Protein AF-A0A7S2L3K2-F1 (afdb_monomer_lite)

Radius of gyration: 18.59 Å; chains: 1; bounding box: 54×36×50 Å

Foldseek 3Di:
DDDPLVLLCDPQDDPLSSLDDPPPFDFDQDPPPGTFQKGKDKAACPDDDSSNVSNVVVQVLQQVQAVPDDSVPRDDDGIDIDIGHPVVSVVVSVVLVVVQVCQALVNDPVSDGPNVVDHDDDWAAAAQDPVVVSCCSRPNFDQVCWDQDPVGTGGDTHSHVNVNVVRHHDDDDPPPDPPPD

Sequence (181 aa):
AYQVGVASDEAWWPAVMRSWRSEGACRAMHPEKGRLGFALQRLSPFSAGAAAQEWEHLKALWDKSWGRRPKDTRPALVGAYRIQNKGLLTGFAAARQAMLAKLSPDNFADGCGREGELSVELLWHGTKQAGALVDICGEGFDRACAATCAYGKGCYFAANADFADQYACAVHVPGEGDVDG

Structure (mmCIF, N/CA/C/O backbone):
data_AF-A0A7S2L3K2-F1
#
_entry.id   AF-A0A7S2L3K2-F1
#
loop_
_atom_site.group_PDB
_atom_site.id
_atom_site.type_symbol
_atom_site.label_atom_id
_atom_site.label_alt_id
_atom_site.label_comp_id
_atom_site.label_asym_id
_atom_site.label_entity_id
_atom_site.label_seq_id
_atom_site.pdbx_PDB_ins_code
_atom_site.Cartn_x
_atom_site.Cartn_y
_atom_site.Cartn_z
_atom_site.occupancy
_atom_site.B_iso_or_equiv
_atom_site.auth_seq_id
_atom_site.auth_comp_id
_atom_site.auth_asym_id
_atom_site.auth_atom_id
_atom_site.pdbx_PDB_model_num
ATOM 1 N N . ALA A 1 1 ? -25.697 -3.913 -3.121 1.00 32.09 1 ALA A N 1
ATOM 2 C CA . ALA A 1 1 ? -24.518 -4.070 -3.995 1.00 32.09 1 ALA A CA 1
ATOM 3 C C . ALA A 1 1 ? -23.841 -2.711 -4.124 1.00 32.09 1 ALA A C 1
ATOM 5 O O . ALA A 1 1 ? -24.417 -1.831 -4.742 1.00 32.09 1 ALA A O 1
ATOM 6 N N . TYR A 1 2 ? -22.682 -2.510 -3.493 1.00 29.14 2 TYR A N 1
ATOM 7 C CA . TYR A 1 2 ? -21.921 -1.266 -3.641 1.00 29.14 2 TYR A CA 1
ATOM 8 C C . TYR A 1 2 ? -21.043 -1.355 -4.898 1.00 29.14 2 TYR A C 1
ATOM 10 O O . TYR A 1 2 ? -20.255 -2.293 -5.070 1.00 29.14 2 TYR A O 1
ATOM 18 N N . GLN A 1 3 ? -21.228 -0.410 -5.821 1.00 35.38 3 GLN A N 1
ATOM 19 C CA . GLN A 1 3 ? -20.290 -0.164 -6.911 1.00 35.38 3 GLN A CA 1
ATOM 20 C C . GLN A 1 3 ? -19.003 0.401 -6.295 1.00 35.38 3 GLN A C 1
ATOM 22 O O . GLN A 1 3 ? -19.046 1.374 -5.550 1.00 35.38 3 GLN A O 1
ATOM 27 N N . VAL A 1 4 ? -17.849 -0.196 -6.607 1.00 44.12 4 VAL A N 1
ATOM 28 C CA . VAL A 1 4 ? -16.527 0.295 -6.149 1.00 44.12 4 VAL A CA 1
ATOM 29 C C . VAL A 1 4 ? -16.250 1.716 -6.649 1.00 44.12 4 VAL A C 1
ATOM 31 O O . VAL A 1 4 ? -15.426 2.405 -6.066 1.00 44.12 4 VAL A O 1
ATOM 34 N N . GLY A 1 5 ? -16.994 2.177 -7.659 1.00 40.62 5 GLY A N 1
ATOM 35 C CA . GLY A 1 5 ? -16.932 3.543 -8.174 1.00 40.62 5 GLY A CA 1
ATOM 36 C C . GLY A 1 5 ? -17.340 4.646 -7.193 1.00 40.62 5 GLY A C 1
ATOM 37 O O . GLY A 1 5 ? -17.176 5.797 -7.549 1.00 40.62 5 GLY A O 1
ATOM 38 N N . VAL A 1 6 ? -17.841 4.339 -5.987 1.00 47.56 6 VAL A N 1
ATOM 39 C CA . VAL A 1 6 ? -18.133 5.371 -4.965 1.00 47.56 6 VAL A CA 1
ATOM 40 C C . VAL A 1 6 ? -17.053 5.435 -3.880 1.00 47.56 6 VAL A C 1
ATOM 42 O O . VAL A 1 6 ? -16.826 6.487 -3.294 1.00 47.56 6 VAL A O 1
ATOM 45 N N . ALA A 1 7 ? -16.348 4.329 -3.617 1.00 50.00 7 ALA A N 1
ATOM 46 C CA . ALA A 1 7 ? -15.433 4.258 -2.481 1.00 50.00 7 ALA A CA 1
ATOM 47 C C . ALA A 1 7 ? -14.150 5.070 -2.703 1.00 50.00 7 ALA A C 1
ATOM 49 O O . ALA A 1 7 ? -13.642 5.629 -1.743 1.00 50.00 7 ALA A O 1
ATOM 50 N N . SER A 1 8 ? -13.624 5.151 -3.932 1.00 55.28 8 SER A N 1
ATOM 51 C CA . SER A 1 8 ? -12.358 5.844 -4.226 1.00 55.28 8 SER A CA 1
ATOM 52 C C . SER A 1 8 ? -12.454 7.369 -4.218 1.00 55.28 8 SER A C 1
ATOM 54 O O . SER A 1 8 ? -11.421 8.022 -4.141 1.00 55.28 8 SER A O 1
ATOM 56 N N . ASP A 1 9 ? -13.651 7.950 -4.281 1.00 61.00 9 ASP A N 1
ATOM 57 C CA . ASP A 1 9 ? -13.815 9.405 -4.412 1.00 61.00 9 ASP A CA 1
ATOM 58 C C . ASP A 1 9 ? -13.845 10.124 -3.054 1.00 61.00 9 ASP A C 1
ATOM 60 O O . ASP A 1 9 ? -13.813 11.354 -2.984 1.00 61.00 9 ASP A O 1
ATOM 64 N N . GLU A 1 10 ? -13.866 9.370 -1.952 1.00 69.69 10 GLU A N 1
ATOM 65 C CA . GLU A 1 10 ? -13.876 9.940 -0.610 1.00 69.69 10 GLU A CA 1
ATOM 66 C C . GLU A 1 10 ? -12.546 10.652 -0.290 1.00 69.69 10 GLU A C 1
ATOM 68 O O . GLU A 1 10 ? -11.450 10.131 -0.513 1.00 69.69 10 GLU A O 1
ATOM 73 N N . ALA A 1 11 ? -12.632 11.860 0.280 1.00 76.44 11 ALA A N 1
ATOM 74 C CA . ALA A 1 11 ? -11.486 12.755 0.482 1.00 76.44 11 ALA A CA 1
ATOM 75 C C . ALA A 1 11 ? -10.385 12.201 1.409 1.00 76.44 11 ALA A C 1
ATOM 77 O O . ALA A 1 11 ? -9.265 12.715 1.399 1.00 76.44 11 ALA A O 1
ATOM 78 N N . TRP A 1 12 ? -10.682 11.163 2.195 1.00 76.12 12 TRP A N 1
ATOM 79 C CA . TRP A 1 12 ? -9.717 10.521 3.090 1.00 76.12 12 TRP A CA 1
ATOM 80 C C . TRP A 1 12 ? -8.796 9.524 2.381 1.00 76.12 12 TRP A C 1
ATOM 82 O O . TRP A 1 12 ? -7.757 9.173 2.936 1.00 76.12 12 TRP A O 1
ATOM 92 N N . TRP A 1 13 ? -9.129 9.069 1.169 1.00 76.38 13 TRP A N 1
ATOM 93 C CA . TRP A 1 13 ? -8.182 8.280 0.387 1.00 76.38 13 TRP A CA 1
ATOM 94 C C . TRP A 1 13 ? -7.010 9.152 -0.065 1.00 76.38 13 TRP A C 1
ATOM 96 O O . TRP A 1 13 ? -7.234 10.290 -0.492 1.00 76.38 13 TRP A O 1
ATOM 106 N N . PRO A 1 14 ? -5.772 8.631 -0.071 1.00 74.56 14 PRO A N 1
ATOM 107 C CA . PRO A 1 14 ? -4.640 9.310 -0.683 1.00 74.56 14 PRO A CA 1
ATOM 108 C C . PRO A 1 14 ? -4.949 9.697 -2.133 1.00 74.56 14 PRO A C 1
ATOM 110 O O . PRO A 1 14 ? -5.540 8.913 -2.875 1.00 74.56 14 PRO A O 1
ATOM 113 N N . ALA A 1 15 ? -4.521 10.890 -2.558 1.00 72.06 15 ALA A N 1
ATOM 114 C CA . ALA A 1 15 ? -4.873 11.448 -3.870 1.00 72.06 15 ALA A CA 1
ATOM 115 C C . ALA A 1 15 ? -4.563 10.502 -5.045 1.00 72.06 15 ALA A C 1
ATOM 117 O O . ALA A 1 15 ? -5.337 10.435 -5.995 1.00 72.06 15 ALA A O 1
ATOM 118 N N . VAL A 1 16 ? -3.472 9.735 -4.949 1.00 71.00 16 VAL A N 1
ATOM 119 C CA . VAL A 1 16 ? -3.094 8.727 -5.950 1.00 71.00 16 VAL A CA 1
ATOM 120 C C . VAL A 1 16 ? -4.114 7.590 -6.065 1.00 71.00 16 VAL A C 1
ATOM 122 O O . VAL A 1 16 ? -4.348 7.118 -7.164 1.00 71.00 16 VAL A O 1
ATOM 125 N N . MET A 1 17 ? -4.769 7.183 -4.974 1.00 68.38 17 MET A N 1
ATOM 126 C CA . MET A 1 17 ? -5.769 6.107 -4.994 1.00 68.38 17 MET A CA 1
ATOM 127 C C . MET A 1 17 ? -7.113 6.574 -5.551 1.00 68.38 17 MET A C 1
ATOM 129 O O . MET A 1 17 ? -7.850 5.783 -6.137 1.00 68.38 17 MET A O 1
ATOM 133 N N . ARG A 1 18 ? -7.423 7.868 -5.421 1.00 68.06 18 ARG A N 1
ATOM 134 C CA . ARG A 1 18 ? -8.669 8.441 -5.949 1.00 68.06 18 ARG A CA 1
ATOM 135 C C . ARG A 1 18 ? -8.736 8.435 -7.477 1.00 68.06 18 ARG A C 1
ATOM 137 O O . ARG A 1 18 ? -9.817 8.509 -8.043 1.00 68.06 18 ARG A O 1
ATOM 144 N N . SER A 1 19 ? -7.602 8.310 -8.171 1.00 63.34 19 SER A N 1
ATOM 145 C CA . SER A 1 19 ? -7.560 8.231 -9.639 1.00 63.34 19 SER A CA 1
ATOM 146 C C . SER A 1 19 ? -7.739 6.806 -10.194 1.00 63.34 19 SER A C 1
ATOM 148 O O . SER A 1 19 ? -7.724 6.604 -11.415 1.00 63.34 19 SER A O 1
ATOM 150 N N . TRP A 1 20 ? -7.915 5.796 -9.334 1.00 69.12 20 TRP A N 1
ATOM 151 C CA . TRP A 1 20 ? -7.924 4.385 -9.727 1.00 69.12 20 TRP A CA 1
ATOM 152 C C . TRP A 1 20 ? -9.271 3.935 -10.307 1.00 69.12 20 TRP A C 1
ATOM 154 O O . TRP A 1 20 ? -10.141 3.424 -9.605 1.00 69.12 20 TRP A O 1
ATOM 164 N N . ARG A 1 21 ? -9.433 4.031 -11.632 1.00 62.88 21 ARG A N 1
ATOM 165 C CA . ARG A 1 21 ? -10.586 3.419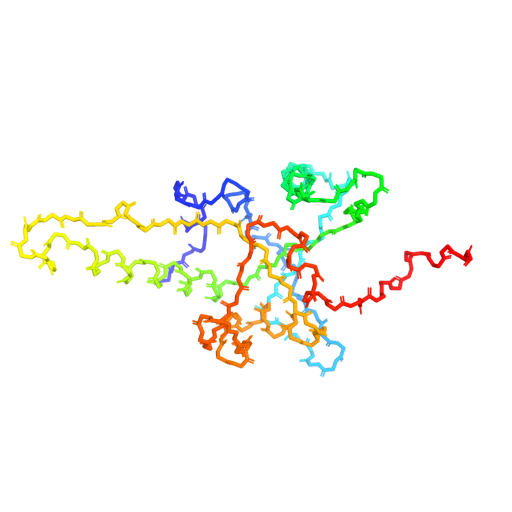 -12.320 1.00 62.88 21 ARG A CA 1
ATOM 166 C C . ARG A 1 21 ? -10.513 1.891 -12.259 1.00 62.88 21 ARG A C 1
ATOM 168 O O . ARG A 1 21 ? -9.488 1.310 -12.604 1.00 62.88 21 ARG A O 1
ATOM 175 N N . SER A 1 22 ? -11.604 1.238 -11.854 1.00 57.28 22 SER A N 1
ATOM 176 C CA . SER A 1 22 ? -11.707 -0.235 -11.780 1.00 57.28 22 SER A CA 1
ATOM 177 C C . SER A 1 22 ? -12.218 -0.898 -13.069 1.00 57.28 22 SER A C 1
ATOM 179 O O . SER A 1 22 ? -12.278 -2.124 -13.154 1.00 57.28 22 SER A O 1
ATOM 181 N N . GLU A 1 23 ? -12.574 -0.106 -14.081 1.00 58.81 23 GLU A N 1
ATOM 182 C CA . GLU A 1 23 ? -13.082 -0.589 -15.367 1.00 58.81 23 GLU A CA 1
ATOM 183 C C . GLU A 1 23 ? -11.943 -1.088 -16.271 1.00 58.81 23 GLU A C 1
ATOM 185 O O . GLU A 1 23 ? -10.918 -0.426 -16.416 1.00 58.81 23 GLU A O 1
ATOM 190 N N . GLY A 1 24 ? -12.128 -2.256 -16.897 1.00 55.03 24 GLY A N 1
ATOM 191 C CA . GLY A 1 24 ? -11.218 -2.776 -17.930 1.00 55.03 24 GLY A CA 1
ATOM 192 C C . GLY A 1 24 ? -9.946 -3.472 -17.431 1.00 55.03 24 GLY A C 1
ATOM 193 O O . GLY A 1 24 ? -9.069 -3.773 -18.235 1.00 55.03 24 GLY A O 1
ATOM 194 N N . ALA A 1 25 ? -9.826 -3.753 -16.133 1.00 61.91 25 ALA A N 1
ATOM 195 C CA . ALA A 1 25 ? -8.625 -4.377 -15.586 1.00 61.91 25 ALA A CA 1
ATOM 196 C C . ALA A 1 25 ? -8.525 -5.875 -15.949 1.00 61.91 25 ALA A C 1
ATOM 198 O O . ALA A 1 25 ? -9.405 -6.676 -15.613 1.00 61.91 25 ALA A O 1
ATOM 199 N N . CYS A 1 26 ? -7.431 -6.271 -16.604 1.00 59.91 26 CYS A N 1
ATOM 200 C CA . CYS A 1 26 ? -7.132 -7.674 -16.895 1.00 59.91 26 CYS A CA 1
ATOM 201 C C . CYS A 1 26 ? -6.755 -8.417 -15.607 1.00 59.91 26 CYS A C 1
ATOM 203 O O . CYS A 1 26 ? -5.827 -8.022 -14.898 1.00 59.91 26 CYS A O 1
ATOM 205 N N . ARG A 1 27 ? -7.459 -9.516 -15.307 1.00 69.94 27 ARG A N 1
ATOM 206 C CA . ARG A 1 27 ? -7.132 -10.373 -14.157 1.00 69.94 27 ARG A CA 1
ATOM 207 C C . ARG A 1 27 ? -5.717 -10.928 -14.290 1.00 69.94 27 ARG A C 1
ATOM 209 O O . ARG A 1 27 ? -5.331 -11.384 -15.365 1.00 69.94 27 ARG A O 1
ATOM 216 N N . ALA A 1 28 ? -4.977 -10.918 -13.187 1.00 74.25 28 ALA A N 1
ATOM 217 C CA . ALA A 1 28 ? -3.651 -11.503 -13.136 1.00 74.25 28 ALA A CA 1
ATOM 218 C C . ALA A 1 28 ? -3.732 -13.036 -13.232 1.00 74.25 28 ALA A C 1
ATOM 220 O O . ALA A 1 28 ? -4.705 -13.661 -12.796 1.00 74.25 28 ALA A O 1
ATOM 221 N N . MET A 1 29 ? -2.702 -13.635 -13.824 1.00 70.12 29 MET A N 1
ATOM 222 C CA . MET A 1 29 ? -2.577 -15.077 -14.020 1.00 70.12 29 MET A CA 1
ATOM 223 C C . MET A 1 29 ? -1.304 -15.561 -13.330 1.00 70.12 29 MET A C 1
ATOM 225 O O . MET A 1 29 ? -0.228 -15.025 -13.582 1.00 70.12 29 MET A O 1
ATOM 229 N N . HIS A 1 30 ? -1.424 -16.579 -12.483 1.00 72.06 30 HIS A N 1
ATOM 230 C CA . HIS A 1 30 ? -0.289 -17.321 -11.948 1.00 72.06 30 HIS A CA 1
ATOM 231 C C . HIS A 1 30 ? -0.042 -18.559 -12.819 1.00 72.06 30 HIS A C 1
ATOM 233 O O . HIS A 1 30 ? -1.014 -19.264 -13.110 1.00 72.06 30 HIS A O 1
ATOM 239 N N . PRO A 1 31 ? 1.215 -18.881 -13.178 1.00 68.31 31 PRO A N 1
ATOM 240 C CA . PRO A 1 31 ? 1.529 -20.050 -14.005 1.00 68.31 31 PRO A CA 1
ATOM 241 C C . PRO A 1 31 ? 0.946 -21.357 -13.449 1.00 68.31 31 PRO A C 1
ATOM 243 O O . PRO A 1 31 ? 0.411 -22.165 -14.197 1.00 68.31 31 PRO A O 1
ATOM 246 N N . GLU A 1 32 ? 0.989 -21.522 -12.124 1.00 73.25 32 GLU A N 1
ATOM 247 C CA . GLU A 1 32 ? 0.546 -22.753 -11.448 1.00 73.25 32 GLU A CA 1
ATOM 248 C C . GLU A 1 32 ? -0.850 -22.660 -10.807 1.00 73.25 32 GLU A C 1
ATOM 250 O O . GLU A 1 32 ? -1.575 -23.649 -10.758 1.00 73.25 32 GLU A O 1
ATOM 255 N N . LYS A 1 33 ? -1.252 -21.478 -10.312 1.00 70.69 33 LYS A N 1
ATOM 256 C CA . LYS A 1 33 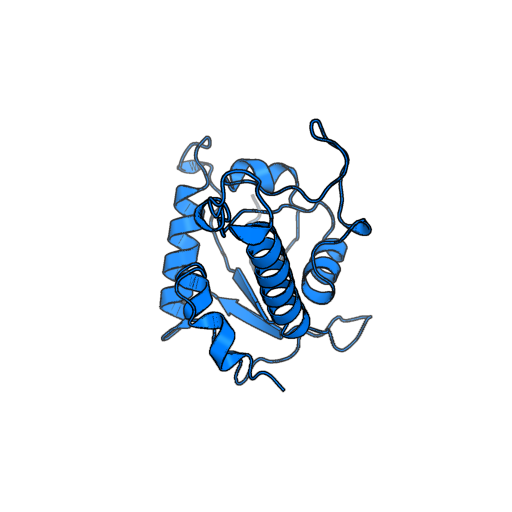? -2.503 -21.287 -9.551 1.00 70.69 33 LYS A CA 1
ATOM 257 C C . LYS A 1 33 ? -3.658 -20.812 -10.449 1.00 70.69 33 LYS A C 1
ATOM 259 O O . LYS A 1 33 ? -4.794 -20.706 -9.994 1.00 70.69 33 LYS A O 1
ATOM 264 N N . GLY A 1 34 ? -3.392 -20.515 -11.725 1.00 76.31 34 GLY A N 1
ATOM 265 C CA . GLY A 1 34 ? -4.396 -20.044 -12.676 1.00 76.31 34 GLY A CA 1
ATOM 266 C C . GLY A 1 34 ? -4.828 -18.596 -12.425 1.00 76.31 34 GLY A C 1
ATOM 267 O O . GLY A 1 34 ? -3.997 -17.711 -12.229 1.00 76.31 34 GLY A O 1
ATOM 268 N N . ARG A 1 35 ? -6.138 -18.325 -12.492 1.00 75.94 35 ARG A N 1
ATOM 269 C CA . ARG A 1 35 ? -6.692 -16.964 -12.368 1.00 75.94 35 ARG A CA 1
ATOM 270 C C . ARG A 1 35 ? -6.586 -16.457 -10.931 1.00 75.94 35 ARG A C 1
ATOM 272 O O . ARG A 1 35 ? -7.150 -17.062 -10.026 1.00 75.94 35 ARG A O 1
ATOM 279 N N . LEU A 1 36 ? -5.954 -15.303 -10.751 1.00 81.56 36 LEU A N 1
ATOM 280 C CA . LEU A 1 36 ? -5.829 -14.642 -9.455 1.00 81.56 36 LEU A CA 1
ATOM 281 C C . LEU A 1 36 ? -7.048 -13.754 -9.150 1.00 81.56 36 LEU A C 1
ATOM 283 O O . LEU A 1 36 ? -7.759 -13.293 -10.050 1.00 81.56 36 LEU A O 1
ATOM 287 N N . GLY A 1 37 ? -7.286 -13.505 -7.858 1.00 83.25 37 GLY A N 1
ATOM 288 C CA . GLY A 1 37 ? -8.394 -12.682 -7.346 1.00 83.25 37 GLY A CA 1
ATOM 289 C C . GLY A 1 37 ? -8.244 -11.171 -7.575 1.00 83.25 37 GLY A C 1
ATOM 290 O O . GLY A 1 37 ? -9.114 -10.400 -7.175 1.00 83.25 37 GLY A O 1
ATOM 291 N N . PHE A 1 38 ? -7.165 -10.745 -8.231 1.00 87.50 38 PHE A N 1
ATOM 292 C CA . PHE A 1 38 ? -6.834 -9.348 -8.486 1.00 87.50 38 PHE A CA 1
ATOM 293 C C . PHE A 1 38 ? -6.421 -9.123 -9.943 1.00 87.50 38 PHE A C 1
ATOM 295 O O . PHE A 1 38 ? -6.075 -10.054 -10.672 1.00 87.50 38 PHE A O 1
ATOM 302 N N . ALA A 1 39 ? -6.469 -7.866 -10.370 1.00 86.69 39 ALA A N 1
ATOM 303 C CA . ALA A 1 39 ? -5.944 -7.405 -11.647 1.00 86.69 39 ALA A CA 1
ATOM 304 C C . ALA A 1 39 ? -4.679 -6.565 -11.442 1.00 86.69 39 ALA A C 1
ATOM 306 O O . ALA A 1 39 ? -4.501 -5.952 -10.386 1.00 86.69 39 ALA A O 1
ATOM 307 N N . LEU A 1 40 ? -3.815 -6.545 -12.456 1.00 86.00 40 LEU A N 1
ATOM 308 C CA . LEU A 1 40 ? -2.602 -5.734 -12.472 1.00 86.00 40 LEU A CA 1
ATOM 309 C C . LEU A 1 40 ? -2.664 -4.741 -13.625 1.00 86.00 40 LEU A C 1
ATOM 311 O O . LEU A 1 40 ? -2.963 -5.115 -14.759 1.00 86.00 40 LEU A O 1
ATOM 315 N N . GLN A 1 41 ? -2.316 -3.490 -13.346 1.00 86.00 41 GLN A N 1
ATOM 316 C CA . GLN A 1 41 ? -2.017 -2.504 -14.376 1.00 86.00 41 GLN A CA 1
ATOM 317 C C . GLN A 1 41 ? -0.573 -2.046 -14.222 1.00 86.00 41 GLN A C 1
ATOM 319 O O . GLN A 1 41 ? -0.199 -1.514 -13.179 1.00 86.00 41 GLN A O 1
ATOM 324 N N . ARG A 1 42 ? 0.237 -2.236 -15.267 1.00 88.06 42 ARG A N 1
ATOM 325 C CA . ARG A 1 42 ? 1.604 -1.711 -15.291 1.00 88.06 42 ARG A CA 1
ATOM 326 C C . ARG A 1 42 ? 1.567 -0.182 -15.338 1.00 88.06 42 ARG A C 1
ATOM 328 O O . ARG A 1 42 ? 0.816 0.401 -16.119 1.00 88.06 42 ARG A O 1
ATOM 335 N N . LEU A 1 43 ? 2.406 0.429 -14.518 1.00 89.88 43 LEU A N 1
ATOM 336 C CA . LEU A 1 43 ? 2.748 1.841 -14.520 1.00 89.88 43 LEU A CA 1
ATOM 337 C C . LEU A 1 43 ? 4.224 1.957 -14.901 1.00 89.88 43 LEU A C 1
ATOM 339 O O . LEU A 1 43 ? 5.072 1.188 -14.438 1.00 89.88 43 LEU A O 1
ATOM 343 N N . SER A 1 44 ? 4.521 2.906 -15.774 1.00 90.50 44 SER A N 1
ATOM 344 C CA . SER A 1 44 ? 5.858 3.114 -16.326 1.00 90.50 44 SER A CA 1
ATOM 345 C C . SER A 1 44 ? 6.023 4.559 -16.793 1.00 90.50 44 SER A C 1
ATOM 347 O O . SER A 1 44 ? 5.010 5.209 -17.064 1.00 90.50 44 SER A O 1
ATOM 349 N N . PRO A 1 45 ? 7.262 5.030 -17.033 1.00 89.81 45 PRO A N 1
ATOM 350 C CA . PRO A 1 45 ? 7.508 6.363 -17.597 1.00 89.81 45 PRO A CA 1
ATOM 351 C C . PRO A 1 45 ? 6.786 6.610 -18.928 1.00 89.81 45 PRO A C 1
ATOM 353 O O . PRO A 1 45 ? 6.447 7.734 -19.267 1.00 89.81 45 PRO A O 1
ATOM 356 N N . PHE A 1 46 ? 6.531 5.537 -19.678 1.00 90.25 46 PHE A N 1
ATOM 357 C CA . PHE A 1 46 ? 5.851 5.569 -20.976 1.00 90.25 46 PHE A CA 1
ATOM 358 C C . PHE A 1 46 ? 4.322 5.443 -20.889 1.00 90.25 46 PHE A C 1
ATOM 360 O O . PHE A 1 46 ? 3.654 5.279 -21.908 1.00 90.25 46 PHE A O 1
ATOM 367 N N . SER A 1 47 ? 3.756 5.452 -19.680 1.00 86.69 47 SER A N 1
ATOM 368 C CA . SER A 1 47 ? 2.305 5.409 -19.494 1.00 86.69 47 SER A CA 1
ATOM 369 C C . SER A 1 47 ? 1.654 6.679 -20.046 1.00 86.69 47 SER A C 1
ATOM 371 O O . SER A 1 47 ? 2.242 7.754 -20.000 1.00 86.69 47 SER A O 1
ATOM 373 N N . ALA A 1 48 ? 0.424 6.569 -20.550 1.00 86.25 48 ALA A N 1
ATOM 374 C CA . ALA A 1 48 ? -0.335 7.700 -21.084 1.00 86.25 48 ALA A CA 1
ATOM 375 C C . ALA A 1 48 ? -1.532 8.066 -20.187 1.00 86.25 48 ALA A C 1
ATOM 377 O O . ALA A 1 48 ? -2.050 7.240 -19.430 1.00 86.25 48 ALA A O 1
ATOM 378 N N . GLY A 1 49 ? -1.995 9.315 -20.289 1.00 88.25 49 GLY A N 1
ATOM 379 C CA . GLY A 1 49 ? -3.194 9.798 -19.596 1.00 88.25 49 GLY A CA 1
ATOM 380 C C . GLY A 1 49 ? -3.093 9.708 -18.069 1.00 88.25 49 GLY A C 1
ATOM 381 O O . GLY A 1 49 ? -2.088 10.097 -17.477 1.00 88.25 49 GLY A O 1
ATOM 382 N N . ALA A 1 50 ? -4.138 9.185 -17.421 1.00 84.06 50 ALA A N 1
ATOM 383 C CA . ALA A 1 50 ? -4.201 9.065 -15.959 1.00 84.06 50 ALA A CA 1
ATOM 384 C C . ALA A 1 50 ? -3.072 8.198 -15.369 1.00 84.06 50 ALA A C 1
ATOM 386 O O . ALA A 1 50 ? -2.570 8.496 -14.288 1.00 84.06 50 ALA A O 1
ATOM 387 N N . ALA A 1 51 ? -2.631 7.165 -16.094 1.00 85.38 51 ALA A N 1
ATOM 388 C CA . ALA A 1 51 ? -1.547 6.289 -15.651 1.00 85.38 51 ALA A CA 1
ATOM 389 C C . ALA A 1 51 ? -0.184 7.010 -15.626 1.00 85.38 51 ALA A C 1
ATOM 391 O O . ALA A 1 51 ? 0.660 6.691 -14.795 1.00 85.38 51 ALA A O 1
ATOM 392 N N . ALA A 1 52 ? 0.015 8.011 -16.493 1.00 88.62 52 ALA A N 1
ATOM 393 C CA . ALA A 1 52 ? 1.215 8.849 -16.489 1.00 88.62 52 ALA A CA 1
ATOM 394 C C . ALA A 1 52 ? 1.289 9.712 -15.220 1.00 88.62 52 ALA A C 1
ATOM 396 O O . ALA A 1 52 ? 2.316 9.776 -14.556 1.00 88.62 52 ALA A O 1
ATOM 397 N N . GLN A 1 53 ? 0.169 10.334 -14.843 1.00 89.50 53 GLN A N 1
ATOM 398 C CA . GLN A 1 53 ? 0.084 11.138 -13.618 1.00 89.50 53 GLN A CA 1
ATOM 399 C C . GLN A 1 53 ? 0.282 10.276 -12.367 1.00 89.50 53 GLN A C 1
ATOM 401 O O . GLN A 1 53 ? 0.942 10.690 -11.416 1.00 89.50 53 GLN A O 1
ATOM 406 N N . GLU A 1 54 ? -0.278 9.064 -12.372 1.00 89.19 54 GLU A N 1
ATOM 407 C CA . GLU A 1 54 ? -0.079 8.084 -11.306 1.00 89.19 54 GLU A CA 1
ATOM 408 C C . GLU A 1 54 ? 1.400 7.691 -11.170 1.00 89.19 54 GLU A C 1
ATOM 410 O O . GLU A 1 54 ? 1.932 7.684 -10.059 1.00 89.19 54 GLU A O 1
ATOM 415 N N . TRP A 1 55 ? 2.076 7.443 -12.296 1.00 91.94 55 TRP A N 1
ATOM 416 C CA . TRP A 1 55 ? 3.511 7.177 -12.329 1.00 91.94 55 TRP A CA 1
ATOM 417 C C . TRP A 1 55 ? 4.331 8.328 -11.737 1.00 91.94 55 TRP A C 1
ATOM 419 O O . TRP A 1 55 ? 5.164 8.084 -10.867 1.00 91.94 55 TRP A O 1
ATOM 429 N N . GLU A 1 56 ? 4.074 9.575 -12.139 1.00 93.38 56 GLU A N 1
ATOM 430 C CA . GLU A 1 56 ? 4.808 10.738 -11.621 1.00 93.38 56 GLU A CA 1
ATOM 431 C C . GLU A 1 56 ? 4.621 10.919 -10.109 1.00 93.38 56 GLU A C 1
ATOM 433 O O . GLU A 1 56 ? 5.587 11.163 -9.381 1.00 93.38 56 GLU A O 1
ATOM 438 N N . HIS A 1 57 ? 3.399 10.733 -9.598 1.00 91.31 57 HIS A N 1
ATOM 439 C CA . HIS A 1 57 ? 3.151 10.770 -8.156 1.00 91.31 57 HIS A CA 1
ATOM 440 C C . HIS A 1 57 ? 3.887 9.654 -7.412 1.00 91.31 57 HIS A C 1
ATOM 442 O O . HIS A 1 57 ? 4.511 9.915 -6.380 1.00 91.31 57 HIS A O 1
ATOM 448 N N . LEU A 1 58 ? 3.841 8.424 -7.930 1.00 92.12 58 LEU A N 1
ATOM 449 C CA . LEU A 1 58 ? 4.539 7.292 -7.330 1.00 92.12 58 LEU A CA 1
ATOM 450 C C . LEU A 1 58 ? 6.054 7.502 -7.349 1.00 92.12 58 LEU A C 1
ATOM 452 O O . LEU A 1 58 ? 6.720 7.263 -6.345 1.00 92.12 58 LEU A O 1
ATOM 456 N N . LYS A 1 59 ? 6.595 8.002 -8.461 1.00 93.31 59 LYS A N 1
ATOM 457 C CA . LYS A 1 59 ? 8.010 8.332 -8.598 1.00 93.31 59 LYS A CA 1
ATOM 458 C C . LYS A 1 59 ? 8.430 9.417 -7.610 1.00 93.31 59 LYS A C 1
ATOM 460 O O . LYS A 1 59 ? 9.450 9.268 -6.942 1.00 93.31 59 LYS A O 1
ATOM 465 N N . ALA A 1 60 ? 7.636 10.474 -7.458 1.00 92.62 60 ALA A N 1
ATOM 466 C CA . ALA A 1 60 ? 7.910 11.521 -6.482 1.00 92.62 60 ALA A CA 1
ATOM 467 C C . ALA A 1 60 ? 7.880 10.988 -5.038 1.00 92.62 60 ALA A C 1
ATOM 469 O O . ALA A 1 60 ? 8.700 11.403 -4.218 1.00 92.62 60 ALA A O 1
ATOM 470 N N . LEU A 1 61 ? 6.957 10.072 -4.720 1.00 92.62 61 LEU A N 1
ATOM 471 C CA . LEU A 1 61 ? 6.905 9.404 -3.417 1.00 92.62 61 LEU A CA 1
ATOM 472 C C . LEU A 1 61 ? 8.142 8.522 -3.199 1.00 92.62 61 LEU A C 1
ATOM 474 O O . LEU A 1 61 ? 8.784 8.628 -2.154 1.00 92.62 61 LEU A O 1
ATOM 478 N N . TRP A 1 62 ? 8.510 7.714 -4.198 1.00 93.12 62 TRP A N 1
ATOM 479 C CA . TRP A 1 62 ? 9.716 6.888 -4.190 1.00 93.12 62 TRP A CA 1
ATOM 480 C C . TRP A 1 62 ? 10.956 7.740 -3.929 1.00 93.12 62 TRP A C 1
ATOM 482 O O . TRP A 1 62 ? 11.629 7.537 -2.923 1.00 93.12 62 TRP A O 1
ATOM 492 N N . ASP A 1 63 ? 11.206 8.763 -4.747 1.00 92.06 63 ASP A N 1
ATOM 493 C CA . ASP A 1 63 ? 12.407 9.602 -4.670 1.00 92.06 63 ASP A CA 1
ATOM 494 C C . ASP A 1 63 ? 12.547 10.318 -3.308 1.00 92.06 63 ASP A C 1
ATOM 496 O O . ASP A 1 63 ? 13.668 10.518 -2.821 1.00 92.06 63 ASP A O 1
ATOM 500 N N . LYS A 1 64 ? 11.419 10.665 -2.666 1.00 91.69 64 LYS A N 1
ATOM 501 C CA . LYS A 1 64 ? 11.369 11.273 -1.323 1.00 91.69 64 LYS A CA 1
ATOM 502 C C . LYS A 1 64 ? 11.568 10.269 -0.185 1.00 91.69 64 LYS A C 1
ATOM 504 O O . LYS A 1 64 ? 12.046 10.653 0.877 1.00 91.69 64 LYS A O 1
ATOM 509 N N . SER A 1 65 ? 11.223 9.002 -0.395 1.00 92.94 65 SER A N 1
ATOM 510 C CA . SER A 1 65 ? 11.194 7.968 0.650 1.00 92.94 65 SER A CA 1
ATOM 511 C C . SER A 1 65 ? 12.561 7.353 0.996 1.00 92.94 65 SER A C 1
ATOM 513 O O . SER A 1 65 ? 12.660 6.558 1.928 1.00 92.94 65 SER A O 1
ATOM 515 N N . TRP A 1 66 ? 13.630 7.740 0.293 1.00 90.81 66 TRP A N 1
ATOM 516 C CA . TRP A 1 66 ? 15.009 7.267 0.508 1.00 90.81 66 TRP A CA 1
ATOM 517 C C . TRP A 1 66 ? 15.821 8.191 1.428 1.00 90.81 66 TRP A C 1
ATOM 519 O O . TRP A 1 66 ? 16.932 8.611 1.094 1.00 90.81 66 TRP A O 1
ATOM 529 N N . GLY A 1 67 ? 15.251 8.548 2.581 1.00 77.75 67 GLY A N 1
ATOM 530 C CA . GLY A 1 67 ? 15.737 9.636 3.436 1.00 77.75 67 GLY A CA 1
ATOM 531 C C . GLY A 1 67 ? 17.179 9.503 3.945 1.00 77.75 67 GLY A C 1
ATOM 532 O O . GLY A 1 67 ? 17.833 10.525 4.139 1.00 77.75 67 GLY A O 1
ATOM 533 N N . ARG A 1 68 ? 17.702 8.282 4.142 1.00 79.69 68 ARG A N 1
ATOM 534 C CA . ARG A 1 68 ? 19.051 8.070 4.711 1.00 79.69 68 ARG A CA 1
ATOM 535 C C . ARG A 1 68 ? 20.128 7.704 3.690 1.00 79.69 68 ARG A C 1
ATOM 537 O O . ARG A 1 68 ? 21.306 7.740 4.035 1.00 79.69 68 ARG A O 1
ATOM 544 N N . ARG A 1 69 ? 19.760 7.344 2.453 1.00 84.69 69 ARG A N 1
ATOM 545 C CA . ARG A 1 69 ? 20.732 6.913 1.431 1.00 84.69 69 ARG A CA 1
ATOM 546 C C . ARG A 1 69 ? 21.250 8.096 0.594 1.00 84.69 69 ARG A C 1
ATOM 548 O O . ARG A 1 69 ? 20.432 8.918 0.145 1.00 84.69 69 ARG A O 1
ATOM 555 N N . PRO A 1 70 ? 22.573 8.173 0.332 1.00 87.19 70 PRO A N 1
ATOM 556 C CA . PRO A 1 70 ? 23.149 9.089 -0.654 1.00 87.19 70 PRO A CA 1
ATOM 557 C C . PRO A 1 70 ? 22.444 8.971 -2.007 1.00 87.19 70 PRO A C 1
ATOM 559 O O . PRO A 1 70 ? 22.073 7.869 -2.412 1.00 87.19 70 PRO A O 1
ATOM 562 N N . LYS A 1 71 ? 22.209 10.100 -2.686 1.00 85.81 71 LYS A N 1
ATOM 563 C CA . LYS A 1 71 ? 21.352 10.174 -3.885 1.00 85.81 71 LYS A CA 1
ATOM 564 C C . LYS A 1 71 ? 21.822 9.262 -5.026 1.00 85.81 71 LYS A C 1
ATOM 566 O O . LYS A 1 71 ? 20.988 8.704 -5.726 1.00 85.81 71 LYS A O 1
ATOM 571 N N . ASP A 1 72 ? 23.128 9.112 -5.172 1.00 87.31 72 ASP A N 1
ATOM 572 C CA . ASP A 1 72 ? 23.844 8.269 -6.134 1.00 87.31 72 ASP A CA 1
ATOM 573 C C . ASP A 1 72 ? 23.721 6.761 -5.861 1.00 87.31 72 ASP A C 1
ATOM 575 O O . ASP A 1 72 ? 23.898 5.958 -6.769 1.00 87.31 72 ASP A O 1
ATOM 579 N N . THR A 1 73 ? 23.357 6.372 -4.638 1.00 87.69 73 THR A N 1
ATOM 580 C CA . THR A 1 73 ? 23.188 4.961 -4.230 1.00 87.69 73 THR A CA 1
ATOM 581 C C . THR A 1 73 ? 21.725 4.516 -4.166 1.00 87.69 73 THR A C 1
ATOM 583 O O . THR A 1 73 ? 21.420 3.396 -3.746 1.00 87.69 73 THR A O 1
ATOM 586 N N . ARG A 1 74 ? 20.787 5.405 -4.516 1.00 91.00 74 ARG A N 1
ATOM 587 C CA . ARG A 1 74 ? 19.353 5.104 -4.453 1.00 91.00 74 ARG A CA 1
ATOM 588 C C . ARG A 1 74 ? 18.959 4.227 -5.639 1.00 91.00 74 ARG A C 1
ATOM 590 O O . ARG A 1 74 ? 19.299 4.574 -6.769 1.00 91.00 74 ARG A O 1
ATOM 597 N N . PRO A 1 75 ? 18.204 3.141 -5.415 1.00 90.38 75 PRO A N 1
ATOM 598 C CA . PRO A 1 75 ? 17.696 2.343 -6.517 1.00 90.38 75 PRO A CA 1
ATOM 599 C C . PRO A 1 75 ? 16.738 3.169 -7.380 1.00 90.38 75 PRO A C 1
ATOM 601 O O . PRO A 1 75 ? 15.901 3.934 -6.884 1.00 90.38 75 PRO A O 1
ATOM 604 N N . ALA A 1 76 ? 16.862 2.999 -8.693 1.00 89.94 76 ALA A N 1
ATOM 605 C CA . ALA A 1 76 ? 15.943 3.589 -9.648 1.00 89.94 76 ALA A CA 1
ATOM 606 C C . ALA A 1 76 ? 14.608 2.830 -9.636 1.00 89.94 76 ALA A C 1
ATOM 608 O O . ALA A 1 76 ? 14.579 1.601 -9.631 1.00 89.94 76 ALA A O 1
ATOM 609 N N . LEU A 1 77 ? 13.493 3.563 -9.672 1.00 90.88 77 LEU A N 1
ATOM 610 C CA . LEU A 1 77 ? 12.182 2.966 -9.913 1.00 90.88 77 LEU A CA 1
ATOM 611 C C . LEU A 1 77 ? 12.055 2.640 -11.408 1.00 90.88 77 LEU A C 1
ATOM 613 O O . LEU A 1 77 ? 11.858 3.541 -12.222 1.00 90.88 77 LEU A O 1
ATOM 617 N N . VAL A 1 78 ? 12.181 1.360 -11.760 1.00 88.62 78 VAL A N 1
ATOM 618 C CA . VAL A 1 78 ? 12.138 0.883 -13.158 1.00 88.62 78 VAL A CA 1
ATOM 619 C C . VAL A 1 78 ? 10.714 0.622 -13.659 1.00 88.62 78 VAL A C 1
ATOM 621 O O . VAL A 1 78 ? 10.415 0.753 -14.844 1.00 88.62 78 VAL A O 1
ATOM 624 N N . GLY A 1 79 ? 9.797 0.317 -12.744 1.00 89.62 79 GLY A N 1
ATOM 625 C CA . GLY A 1 79 ? 8.402 0.047 -13.053 1.00 89.62 79 GLY A CA 1
ATOM 626 C C . GLY A 1 79 ? 7.586 -0.173 -11.790 1.00 89.62 79 GLY A C 1
ATOM 627 O O . GLY A 1 79 ? 8.129 -0.383 -10.707 1.00 89.62 79 GLY A O 1
ATOM 628 N N . ALA A 1 80 ? 6.268 -0.119 -11.935 1.00 91.56 80 ALA A N 1
ATOM 629 C CA . ALA A 1 80 ? 5.343 -0.430 -10.859 1.00 91.56 80 ALA A CA 1
ATOM 630 C C . ALA A 1 80 ? 4.095 -1.115 -11.409 1.00 91.56 80 ALA A C 1
ATOM 632 O O . ALA A 1 80 ? 3.781 -1.017 -12.596 1.00 91.56 80 ALA A O 1
ATOM 633 N N . TYR A 1 81 ? 3.368 -1.800 -10.535 1.00 89.56 81 TYR A N 1
ATOM 634 C CA . TYR A 1 81 ? 2.089 -2.398 -10.877 1.00 89.56 81 TYR A CA 1
ATOM 635 C C . TYR A 1 81 ? 1.036 -1.950 -9.877 1.00 89.56 81 TYR A C 1
ATOM 637 O O . TYR A 1 81 ? 1.183 -2.139 -8.671 1.00 89.56 81 TYR A O 1
ATOM 645 N N . ARG A 1 82 ? -0.052 -1.387 -10.391 1.00 89.00 82 ARG A N 1
ATOM 646 C CA . ARG A 1 82 ? -1.251 -1.123 -9.610 1.00 89.00 82 ARG A CA 1
ATOM 647 C C . ARG A 1 82 ? -2.018 -2.421 -9.420 1.00 89.00 82 ARG A C 1
ATOM 649 O O . ARG A 1 82 ? -2.411 -3.058 -10.399 1.00 89.00 82 ARG A O 1
ATOM 656 N N . ILE A 1 83 ? -2.261 -2.776 -8.165 1.00 89.19 83 ILE A N 1
ATOM 657 C CA . ILE A 1 83 ? -3.034 -3.958 -7.782 1.00 89.19 83 ILE A CA 1
ATOM 658 C C . ILE A 1 83 ? -4.491 -3.549 -7.597 1.00 89.19 83 ILE A C 1
ATOM 660 O O . ILE A 1 83 ? -4.805 -2.644 -6.826 1.00 89.19 83 ILE A O 1
ATOM 664 N N . GLN A 1 84 ? -5.398 -4.232 -8.291 1.00 87.38 84 GLN A N 1
ATOM 665 C CA . GLN A 1 84 ? -6.833 -3.986 -8.191 1.00 87.38 84 GLN A CA 1
ATOM 666 C C . GLN A 1 84 ? -7.545 -5.232 -7.681 1.00 87.38 84 GLN A C 1
ATOM 668 O O . GLN A 1 84 ? -7.824 -6.167 -8.433 1.00 87.38 84 GLN A O 1
ATOM 673 N N . ASN A 1 85 ? -7.861 -5.223 -6.388 1.00 88.38 85 ASN A N 1
ATOM 674 C CA . ASN A 1 85 ? -8.610 -6.276 -5.718 1.00 88.38 85 ASN A CA 1
ATOM 675 C C . ASN A 1 85 ? -9.864 -5.684 -5.062 1.00 88.38 85 ASN A C 1
ATOM 677 O O . ASN A 1 85 ? -9.814 -5.072 -3.994 1.00 88.38 85 ASN A O 1
ATOM 681 N N . LYS A 1 86 ? -11.013 -5.857 -5.724 1.00 83.44 86 LYS A N 1
ATOM 682 C CA . LYS A 1 86 ? -12.303 -5.313 -5.272 1.00 83.44 86 LYS A CA 1
ATOM 683 C C . LYS A 1 86 ? -12.699 -5.819 -3.882 1.00 83.44 86 LYS A C 1
ATOM 685 O O . LYS A 1 86 ? -13.283 -5.056 -3.113 1.00 83.44 86 LYS A O 1
ATOM 690 N N . GLY A 1 87 ? -12.403 -7.082 -3.571 1.00 85.88 87 GLY A N 1
ATOM 691 C CA . GLY A 1 87 ? -12.714 -7.669 -2.268 1.00 85.88 87 GLY A CA 1
ATOM 692 C C . GLY A 1 87 ? -11.950 -6.963 -1.153 1.00 85.88 87 GLY A C 1
ATOM 693 O O . GLY A 1 87 ? -12.566 -6.482 -0.204 1.00 85.88 87 GLY A O 1
ATOM 694 N N . LEU A 1 88 ? -10.637 -6.799 -1.327 1.00 90.62 88 LEU A N 1
ATOM 695 C CA . LEU A 1 88 ? -9.778 -6.135 -0.342 1.00 90.62 88 LEU A CA 1
ATOM 696 C C . LEU A 1 88 ? -10.112 -4.654 -0.164 1.00 90.62 88 LEU A C 1
ATOM 698 O O . LEU A 1 88 ? -10.200 -4.189 0.967 1.00 90.62 88 LEU A O 1
ATOM 702 N N . LEU A 1 89 ? -10.376 -3.924 -1.253 1.00 87.62 89 LEU A N 1
ATOM 703 C CA . LEU A 1 89 ? -10.785 -2.515 -1.170 1.00 87.62 89 LEU A CA 1
ATOM 704 C C . LEU A 1 89 ? -12.103 -2.348 -0.401 1.00 87.62 89 LEU A C 1
ATOM 706 O O . LEU A 1 89 ? -12.237 -1.452 0.430 1.00 87.62 89 LEU A O 1
ATOM 710 N N . THR A 1 90 ? -13.063 -3.244 -0.645 1.00 84.62 90 THR A N 1
ATOM 711 C CA . THR A 1 90 ? -14.345 -3.246 0.074 1.00 84.62 90 THR A CA 1
ATOM 712 C C . THR A 1 90 ? -14.144 -3.580 1.553 1.00 84.62 90 THR A C 1
ATOM 714 O O . THR A 1 90 ? -14.705 -2.910 2.418 1.00 84.62 90 THR A O 1
ATOM 717 N N . GLY A 1 91 ? -13.316 -4.587 1.849 1.00 89.50 91 GLY A N 1
ATOM 718 C CA . GLY A 1 91 ? -12.969 -4.979 3.215 1.00 89.50 91 GLY A CA 1
ATOM 719 C C . GLY A 1 91 ? -12.276 -3.858 3.988 1.00 89.50 91 GLY A C 1
ATOM 720 O O . GLY A 1 91 ? -12.639 -3.593 5.131 1.00 89.50 91 GLY A O 1
ATOM 721 N N . PHE A 1 92 ? -11.348 -3.143 3.348 1.00 91.31 92 PHE A N 1
ATOM 722 C CA . PHE A 1 92 ? -10.675 -1.987 3.937 1.00 91.31 92 PHE A CA 1
ATOM 723 C C . PHE A 1 92 ? -11.666 -0.871 4.289 1.00 91.31 92 PHE A C 1
ATOM 725 O O . PHE A 1 92 ? -11.670 -0.383 5.419 1.00 91.31 92 PHE A O 1
ATOM 732 N N . ALA A 1 93 ? -12.547 -0.496 3.354 1.00 86.88 93 ALA A N 1
ATOM 733 C CA . ALA A 1 93 ? -13.559 0.529 3.601 1.00 86.88 93 ALA A CA 1
ATOM 734 C C . ALA A 1 93 ? -14.494 0.135 4.759 1.00 86.88 93 ALA A C 1
ATOM 736 O O . ALA A 1 93 ? -14.754 0.947 5.646 1.00 86.88 93 ALA A O 1
ATOM 737 N N . ALA A 1 94 ? -14.940 -1.125 4.805 1.00 89.62 94 ALA A N 1
ATOM 738 C CA . ALA A 1 94 ? -15.768 -1.638 5.895 1.00 89.62 94 ALA A CA 1
ATOM 739 C C . ALA A 1 94 ? -15.035 -1.622 7.249 1.00 89.62 94 ALA A C 1
ATOM 741 O O . ALA A 1 94 ? -15.607 -1.192 8.251 1.00 89.62 94 ALA A O 1
ATOM 742 N N . ALA A 1 95 ? -13.763 -2.033 7.283 1.00 93.12 95 ALA A N 1
ATOM 743 C CA . ALA A 1 95 ? -12.943 -1.995 8.491 1.00 93.12 95 ALA A CA 1
ATOM 744 C C . ALA A 1 95 ? -12.766 -0.560 9.010 1.00 93.12 95 ALA A C 1
ATOM 746 O O . ALA A 1 95 ? -12.924 -0.319 10.206 1.00 93.12 95 ALA A O 1
ATOM 747 N N . ARG A 1 96 ? -12.526 0.406 8.113 1.00 92.50 96 ARG A N 1
ATOM 748 C CA . ARG A 1 96 ? -12.446 1.828 8.466 1.00 92.50 96 ARG A CA 1
ATOM 749 C C . ARG A 1 96 ? -13.753 2.337 9.074 1.00 92.50 96 ARG A C 1
ATOM 751 O O . ARG A 1 96 ? -13.718 2.975 10.120 1.00 92.50 96 ARG A O 1
ATOM 758 N N . GLN A 1 97 ? -14.901 2.031 8.467 1.00 91.00 97 GLN A N 1
ATOM 759 C CA . GLN A 1 97 ? -16.206 2.431 9.013 1.00 91.00 97 GLN A CA 1
ATOM 760 C C . GLN A 1 97 ? -16.459 1.816 10.397 1.00 91.00 97 GLN A C 1
ATOM 762 O O . GLN A 1 97 ? -16.938 2.497 11.299 1.00 91.00 97 GLN A O 1
ATOM 767 N N . ALA A 1 98 ? -16.062 0.558 10.606 1.00 93.69 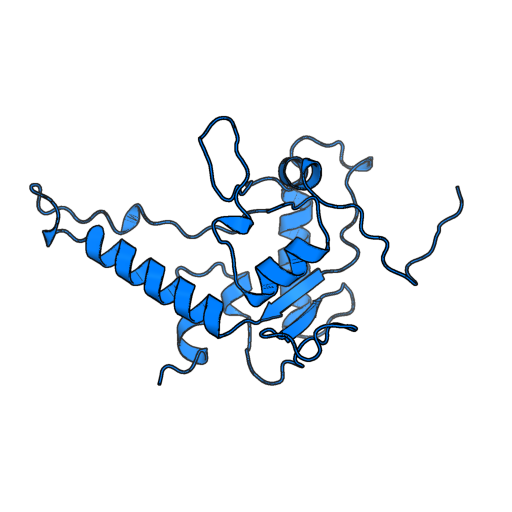98 ALA A N 1
ATOM 768 C CA . ALA A 1 98 ? -16.149 -0.083 11.916 1.00 93.69 98 ALA A CA 1
ATOM 769 C C . ALA A 1 98 ? -15.222 0.563 12.964 1.00 93.69 98 ALA A C 1
ATOM 771 O O . ALA A 1 98 ? -15.572 0.598 14.143 1.00 93.69 98 ALA A O 1
ATOM 772 N N . MET A 1 99 ? -14.051 1.072 12.564 1.00 94.06 99 MET A N 1
ATOM 773 C CA . MET A 1 99 ? -13.170 1.844 13.448 1.00 94.06 99 MET A CA 1
ATOM 774 C C . MET A 1 99 ? -13.777 3.207 13.787 1.00 94.06 99 MET A C 1
ATOM 776 O O . MET A 1 99 ? -13.845 3.548 14.961 1.00 94.06 99 MET A O 1
ATOM 780 N N . LEU A 1 100 ? -14.289 3.945 12.798 1.00 92.88 100 LEU A N 1
ATOM 781 C CA . LEU A 1 100 ? -14.961 5.230 13.026 1.00 92.88 100 LEU A CA 1
ATOM 782 C C . LEU A 1 100 ? -16.154 5.098 13.973 1.00 92.88 100 LEU A C 1
ATOM 784 O O . LEU A 1 100 ? -16.285 5.884 14.901 1.00 92.88 100 LEU A O 1
ATOM 788 N N . ALA A 1 101 ? -16.972 4.059 13.799 1.00 91.69 101 ALA A N 1
ATOM 789 C CA . ALA A 1 101 ? -18.108 3.798 14.677 1.00 91.69 101 ALA A CA 1
ATOM 790 C C . ALA A 1 101 ? -17.701 3.557 16.141 1.00 91.69 101 ALA A C 1
ATOM 792 O O . ALA A 1 101 ? -18.506 3.807 17.027 1.00 91.69 101 ALA A O 1
ATOM 793 N N . LYS A 1 102 ? -16.473 3.084 16.401 1.00 93.38 102 LYS A N 1
ATOM 794 C CA . LYS A 1 102 ? -15.906 2.932 17.756 1.00 93.38 102 LYS A CA 1
ATOM 795 C C . LYS A 1 102 ? -15.277 4.214 18.290 1.00 93.38 102 LYS A C 1
ATOM 797 O O . LYS A 1 102 ? -15.072 4.335 19.492 1.00 93.38 102 LYS A O 1
ATOM 802 N N . LEU A 1 103 ? -14.926 5.131 17.395 1.00 93.75 103 LEU A N 1
ATOM 803 C CA . LEU A 1 103 ? -14.367 6.433 17.728 1.00 93.75 103 LEU A CA 1
ATOM 804 C C . LEU A 1 103 ? -15.457 7.508 17.853 1.00 93.75 103 LEU A C 1
ATOM 806 O O . LEU A 1 103 ? -15.121 8.670 18.045 1.00 93.75 103 LEU A O 1
ATOM 810 N N . SER A 1 104 ? -16.740 7.145 17.771 1.00 91.44 104 SER A N 1
ATOM 811 C CA . SER A 1 104 ? -17.833 8.107 17.899 1.00 91.44 104 SER A CA 1
ATOM 812 C C . SER A 1 104 ? -18.000 8.624 19.337 1.00 91.44 104 SER A C 1
ATOM 814 O O . SER A 1 104 ? -17.679 7.892 20.282 1.0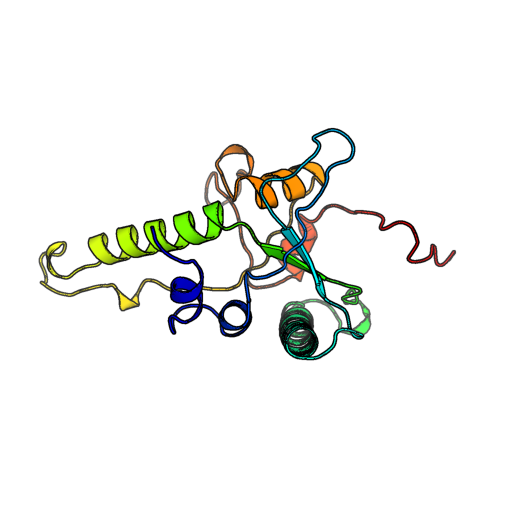0 91.44 104 SER A O 1
ATOM 816 N N . PRO A 1 105 ? -18.550 9.844 19.519 1.00 88.75 105 PRO A N 1
ATOM 817 C CA . PRO A 1 105 ? -18.869 10.430 20.824 1.00 88.75 105 PRO A CA 1
ATOM 818 C C . PRO A 1 105 ? -19.585 9.482 21.787 1.00 88.75 105 PRO A C 1
ATOM 820 O O . PRO A 1 105 ? -19.263 9.440 22.970 1.00 88.75 105 PRO A O 1
ATOM 823 N N . ASP A 1 106 ? -20.518 8.683 21.262 1.00 91.19 106 ASP A N 1
ATOM 824 C CA . ASP A 1 106 ? -21.371 7.785 22.047 1.00 91.19 106 ASP A CA 1
ATOM 825 C C . ASP A 1 106 ? -20.582 6.683 22.776 1.00 91.19 106 ASP A C 1
ATOM 827 O O . ASP A 1 106 ? -21.087 6.083 23.724 1.00 91.19 106 ASP A O 1
ATOM 831 N N . ASN A 1 107 ? -19.342 6.405 22.358 1.00 87.50 107 ASN A N 1
ATOM 832 C CA . ASN A 1 107 ? -18.488 5.395 22.989 1.00 87.50 107 ASN A CA 1
ATOM 833 C C . ASN A 1 107 ? -17.641 5.937 24.144 1.00 87.50 107 ASN A C 1
ATOM 835 O O . ASN A 1 107 ? -16.940 5.159 24.796 1.00 87.50 107 ASN A O 1
ATOM 839 N N . PHE A 1 108 ? -17.660 7.246 24.395 1.00 89.44 108 PHE A N 1
ATOM 840 C CA . PHE A 1 108 ? -16.746 7.873 25.338 1.00 89.44 108 PHE A CA 1
ATOM 841 C C . PHE A 1 108 ? -17.480 8.696 26.390 1.00 89.44 108 PHE A C 1
ATOM 843 O O . PHE A 1 108 ? -18.430 9.419 26.111 1.00 89.44 108 PHE A O 1
ATOM 850 N N . ALA A 1 109 ? -17.009 8.596 27.635 1.00 91.75 109 ALA A N 1
ATOM 851 C CA . ALA A 1 109 ? -17.643 9.235 28.788 1.00 91.75 109 ALA A CA 1
ATOM 852 C C . ALA A 1 109 ? -17.594 10.773 28.745 1.00 91.75 109 ALA A C 1
ATOM 854 O O . ALA A 1 109 ? -18.382 11.430 29.418 1.00 91.75 109 ALA A O 1
ATOM 855 N N . ASP A 1 110 ? -16.668 11.338 27.969 1.00 94.12 110 ASP A N 1
ATOM 856 C CA . ASP A 1 110 ? -16.539 12.778 27.741 1.00 94.12 110 ASP A CA 1
ATOM 857 C C . ASP A 1 110 ? -17.492 13.301 26.650 1.00 94.12 110 ASP A C 1
ATOM 859 O O . ASP A 1 110 ? -17.600 14.513 26.479 1.00 94.12 110 ASP A O 1
ATOM 863 N N . GLY A 1 111 ? -18.192 12.416 25.926 1.00 89.75 111 GLY A N 1
ATOM 864 C CA . GLY A 1 111 ? -19.037 12.779 24.787 1.00 89.75 111 GLY A CA 1
ATOM 865 C C . GLY A 1 111 ? -18.250 13.364 23.611 1.00 89.75 111 GLY A C 1
ATOM 866 O O . GLY A 1 111 ? -18.838 13.997 22.735 1.00 89.75 111 GLY A O 1
ATOM 867 N N . CYS A 1 112 ? -16.926 13.187 23.584 1.00 89.62 112 CYS A N 1
ATOM 868 C CA . CYS A 1 112 ? -16.059 13.695 22.530 1.00 89.62 112 CYS A CA 1
ATOM 869 C C . CYS A 1 112 ? -15.720 12.576 21.542 1.00 89.62 112 CYS A C 1
ATOM 871 O O . CYS A 1 112 ? -15.177 11.532 21.910 1.00 89.62 112 CYS A O 1
ATOM 873 N N . GLY A 1 113 ? -16.011 12.824 20.266 1.00 89.00 113 GLY A N 1
ATOM 874 C CA . GLY A 1 113 ? -15.589 11.963 19.169 1.00 89.00 113 GLY A CA 1
ATOM 875 C C . GLY A 1 113 ? -14.077 12.019 18.954 1.00 89.00 113 GLY A C 1
ATOM 876 O O . GLY A 1 113 ? -13.436 13.049 19.171 1.00 89.00 113 GLY A O 1
ATOM 877 N N . ARG A 1 114 ? -13.503 10.892 18.538 1.00 91.56 114 ARG A N 1
ATOM 878 C CA . ARG A 1 114 ? -12.078 10.708 18.223 1.00 91.56 114 ARG A CA 1
ATOM 879 C C . ARG A 1 114 ? -11.872 10.316 16.760 1.00 91.56 114 ARG A C 1
ATOM 881 O O . ARG A 1 114 ? -10.815 9.823 16.386 1.00 91.56 114 ARG A O 1
ATOM 888 N N . GLU A 1 115 ? -12.864 10.531 15.899 1.00 90.12 115 GLU A N 1
ATOM 889 C CA . GLU A 1 115 ? -12.813 10.158 14.481 1.00 90.12 115 GLU A CA 1
ATOM 890 C C . GLU A 1 115 ? -11.643 10.821 13.743 1.00 90.12 115 GLU A C 1
ATOM 892 O O . GLU A 1 115 ? -11.090 10.234 12.814 1.00 90.12 115 GLU A O 1
ATOM 897 N N . GLY A 1 116 ? -11.238 12.019 14.182 1.00 88.25 116 GLY A N 1
ATOM 898 C CA . GLY A 1 116 ? -10.076 12.738 13.654 1.00 88.25 116 GLY A CA 1
ATOM 899 C C . GLY A 1 116 ? -8.724 12.089 13.971 1.00 88.25 116 GLY A C 1
ATOM 900 O O . GLY A 1 116 ? -7.739 12.417 13.316 1.00 88.25 116 GLY A O 1
ATOM 901 N N . GLU A 1 117 ? -8.661 11.161 14.931 1.00 89.75 117 GLU A N 1
ATOM 902 C CA . GLU A 1 117 ? -7.446 10.396 15.242 1.00 89.75 117 GLU A CA 1
ATOM 903 C C . GLU A 1 117 ? -7.202 9.263 14.232 1.00 89.75 117 GLU A C 1
ATOM 905 O O . GLU A 1 117 ? -6.092 8.736 14.143 1.00 89.75 117 GLU A O 1
ATOM 910 N N . LEU A 1 118 ? -8.216 8.886 13.443 1.00 92.19 118 LEU A N 1
ATOM 911 C CA . LEU A 1 118 ? -8.078 7.851 12.427 1.00 92.19 118 LEU A CA 1
ATOM 912 C C . LEU A 1 118 ? -7.479 8.426 11.138 1.00 92.19 118 LEU A C 1
ATOM 914 O O . LEU A 1 118 ? -8.181 9.035 10.325 1.00 92.19 118 LEU A O 1
ATOM 918 N N . SER A 1 119 ? -6.191 8.168 10.913 1.00 91.62 119 SER A N 1
ATOM 919 C CA . SER A 1 119 ? -5.501 8.518 9.671 1.00 91.62 119 SER A CA 1
ATOM 920 C C . SER A 1 119 ? -5.472 7.361 8.666 1.00 91.62 119 SER A C 1
ATOM 922 O O . SER A 1 119 ? -5.578 6.182 9.010 1.00 91.62 119 SER A O 1
ATOM 924 N N . VAL A 1 120 ? -5.343 7.712 7.385 1.00 91.19 120 VAL A N 1
ATOM 925 C CA . VAL A 1 120 ? -5.074 6.770 6.293 1.00 91.19 120 VAL A CA 1
ATOM 926 C C . VAL A 1 120 ? -3.822 7.248 5.577 1.00 91.19 120 VAL A C 1
ATOM 928 O O . VAL A 1 120 ? -3.785 8.358 5.049 1.00 91.19 120 VAL A O 1
ATOM 931 N N . GLU A 1 121 ? -2.799 6.401 5.561 1.00 91.25 121 GLU A N 1
ATOM 932 C CA . GLU A 1 121 ? -1.476 6.741 5.046 1.00 91.25 121 GLU A CA 1
ATOM 933 C C . GLU A 1 121 ? -1.000 5.718 4.014 1.00 91.25 121 GLU A C 1
ATOM 935 O O . GLU A 1 121 ? -1.343 4.536 4.076 1.00 91.25 121 GLU A O 1
ATOM 940 N N . LEU A 1 122 ? -0.186 6.180 3.061 1.00 91.44 122 LEU A N 1
ATOM 941 C CA . LEU A 1 122 ? 0.563 5.302 2.167 1.00 91.44 122 LEU A CA 1
ATOM 942 C C . LEU A 1 122 ? 1.906 4.986 2.799 1.00 91.44 122 LEU A C 1
ATOM 944 O O . LEU A 1 122 ? 2.719 5.882 3.019 1.00 91.44 122 LEU A O 1
ATOM 948 N N . LEU A 1 123 ? 2.132 3.703 3.046 1.00 94.81 123 LEU A N 1
ATOM 949 C CA . LEU A 1 123 ? 3.342 3.203 3.673 1.00 94.81 123 LEU A CA 1
ATOM 950 C C . LEU A 1 123 ? 3.951 2.088 2.824 1.00 94.81 123 LEU A C 1
ATOM 952 O O . LEU A 1 123 ? 3.260 1.384 2.086 1.00 94.81 123 LEU A O 1
ATOM 956 N N . TRP A 1 124 ? 5.259 1.916 2.957 1.00 95.00 124 TRP A N 1
ATOM 957 C CA . TRP A 1 124 ? 6.027 0.873 2.297 1.00 95.00 124 TRP A CA 1
ATOM 958 C C . TRP A 1 124 ? 5.971 -0.425 3.092 1.00 95.00 124 TRP A C 1
ATOM 960 O O . TRP A 1 124 ? 6.091 -0.427 4.318 1.00 95.00 124 TRP A O 1
ATOM 970 N N . HIS A 1 125 ? 5.852 -1.540 2.383 1.00 95.00 125 HIS A N 1
ATOM 971 C CA . HIS A 1 125 ? 5.965 -2.876 2.947 1.00 95.00 125 HIS A CA 1
ATOM 972 C C . HIS A 1 125 ? 6.952 -3.685 2.109 1.00 95.00 125 HIS A C 1
ATOM 974 O O . HIS A 1 125 ? 6.799 -3.777 0.892 1.00 95.00 125 HIS A O 1
ATOM 980 N N . GLY A 1 126 ? 7.959 -4.264 2.761 1.00 93.31 126 GLY A N 1
ATOM 981 C CA . GLY A 1 126 ? 8.879 -5.217 2.149 1.00 93.31 126 GLY A CA 1
ATOM 982 C C . GLY A 1 126 ? 8.597 -6.621 2.664 1.00 93.31 126 GLY A C 1
ATOM 983 O O . GLY A 1 126 ? 8.396 -6.809 3.864 1.00 93.31 126 GLY A O 1
ATOM 984 N N . THR A 1 127 ? 8.606 -7.605 1.766 1.00 91.62 127 THR A N 1
ATOM 985 C CA . THR A 1 127 ? 8.507 -9.026 2.120 1.00 91.62 127 THR A CA 1
ATOM 986 C C . THR A 1 127 ? 9.623 -9.829 1.469 1.00 91.62 127 THR A C 1
ATOM 988 O O . THR A 1 127 ? 9.979 -9.586 0.318 1.00 91.62 127 THR A O 1
ATOM 991 N N . LYS A 1 128 ? 10.183 -10.793 2.212 1.00 89.88 128 LYS A N 1
ATOM 992 C CA . LYS A 1 128 ? 11.367 -11.571 1.810 1.00 89.88 128 LYS A CA 1
ATOM 993 C C . LYS A 1 128 ? 11.046 -12.710 0.846 1.00 89.88 128 LYS A C 1
ATOM 995 O O . LYS A 1 128 ? 11.959 -13.393 0.393 1.00 89.88 128 LYS A O 1
ATOM 1000 N N . GLN A 1 129 ? 9.771 -12.931 0.536 1.00 88.00 129 GLN A N 1
ATOM 1001 C CA . GLN A 1 129 ? 9.327 -14.027 -0.316 1.00 88.00 129 GLN A CA 1
ATOM 1002 C C . GLN A 1 129 ? 8.448 -13.501 -1.447 1.00 88.00 129 GLN A C 1
ATOM 1004 O O . GLN A 1 129 ? 7.418 -12.879 -1.198 1.00 88.00 129 GLN A O 1
ATOM 1009 N N . ALA A 1 130 ? 8.807 -13.825 -2.690 1.00 85.88 130 ALA A N 1
ATOM 1010 C CA . ALA A 1 130 ? 8.001 -13.462 -3.854 1.00 85.88 130 ALA A CA 1
ATOM 1011 C C . ALA A 1 130 ? 6.593 -14.086 -3.801 1.00 85.88 130 ALA A C 1
ATOM 1013 O O . ALA A 1 130 ? 5.619 -13.439 -4.174 1.00 85.88 130 ALA A O 1
ATOM 1014 N N . GLY A 1 131 ? 6.463 -15.310 -3.270 1.00 85.81 131 GLY A N 1
ATOM 1015 C CA . GLY A 1 131 ? 5.159 -15.950 -3.053 1.00 85.81 131 GLY A CA 1
ATOM 1016 C C . GLY A 1 131 ? 4.248 -15.135 -2.130 1.00 85.81 131 GLY A C 1
ATOM 1017 O O . GLY A 1 131 ? 3.084 -14.918 -2.457 1.00 85.81 131 GLY A O 1
ATOM 1018 N N . ALA A 1 132 ? 4.807 -14.568 -1.056 1.00 88.38 132 ALA A N 1
ATOM 1019 C CA . ALA A 1 132 ? 4.056 -13.719 -0.137 1.00 88.38 132 ALA A CA 1
ATOM 1020 C C . ALA A 1 132 ? 3.538 -12.436 -0.807 1.00 88.38 132 ALA A C 1
ATOM 1022 O O . ALA A 1 132 ? 2.482 -11.951 -0.423 1.00 88.38 132 ALA A O 1
ATOM 1023 N N . LEU A 1 133 ? 4.213 -11.896 -1.834 1.00 88.31 133 LEU A N 1
ATOM 1024 C CA . LEU A 1 133 ? 3.665 -10.772 -2.608 1.00 88.31 133 LEU A CA 1
ATOM 1025 C C . LEU A 1 133 ? 2.362 -11.164 -3.307 1.00 88.31 133 LEU A C 1
ATOM 1027 O O . LEU A 1 133 ? 1.399 -10.402 -3.273 1.00 88.31 133 LEU A O 1
ATOM 1031 N N . VAL A 1 134 ? 2.320 -12.347 -3.928 1.00 87.25 134 VAL A N 1
ATOM 1032 C CA . VAL A 1 134 ? 1.124 -12.842 -4.625 1.00 87.25 134 VAL A CA 1
ATOM 1033 C C . VAL A 1 134 ? -0.019 -13.050 -3.638 1.00 87.25 134 VAL A C 1
ATOM 1035 O O . VAL A 1 134 ? -1.141 -12.618 -3.912 1.00 87.25 134 VAL A O 1
ATOM 1038 N N . ASP A 1 135 ? 0.277 -13.656 -2.489 1.00 89.81 135 ASP A N 1
ATOM 1039 C CA . ASP A 1 135 ? -0.715 -13.920 -1.450 1.00 89.81 135 ASP A CA 1
ATOM 1040 C C . ASP A 1 135 ? -1.235 -12.598 -0.847 1.00 89.81 135 ASP A C 1
ATOM 1042 O O . ASP A 1 135 ? -2.444 -12.394 -0.803 1.00 89.81 135 ASP A O 1
ATOM 1046 N N . ILE A 1 136 ? -0.368 -11.620 -0.544 1.00 93.12 136 ILE A N 1
ATOM 1047 C CA . ILE A 1 136 ? -0.779 -10.276 -0.083 1.00 93.12 136 ILE A CA 1
ATOM 1048 C C . ILE A 1 136 ? -1.669 -9.573 -1.121 1.00 93.12 136 ILE A C 1
ATOM 1050 O O . ILE A 1 136 ? -2.677 -8.961 -0.769 1.00 93.12 136 ILE A O 1
ATOM 1054 N N . CYS A 1 137 ? -1.338 -9.658 -2.413 1.00 90.94 137 CYS A N 1
ATOM 1055 C CA . CYS A 1 137 ? -2.150 -9.050 -3.474 1.00 90.94 137 CYS A CA 1
ATOM 1056 C C . CYS A 1 137 ? -3.528 -9.724 -3.627 1.00 90.94 137 CYS A C 1
ATOM 1058 O O . CYS A 1 137 ? -4.512 -9.074 -4.005 1.00 90.94 137 CYS A O 1
ATOM 1060 N N . GLY A 1 138 ? -3.600 -11.033 -3.374 1.00 89.62 138 GLY A N 1
ATOM 1061 C CA . GLY A 1 138 ? -4.815 -11.837 -3.502 1.00 89.62 138 GLY A CA 1
ATOM 1062 C C . GLY A 1 138 ? -5.727 -11.789 -2.284 1.00 89.62 138 GLY A C 1
ATOM 1063 O O . GLY A 1 138 ? -6.940 -11.634 -2.435 1.00 89.62 138 GLY A O 1
ATOM 1064 N N . GLU A 1 139 ? -5.143 -11.890 -1.099 1.00 90.62 139 GLU A N 1
ATOM 1065 C CA . GLU A 1 139 ? -5.826 -12.183 0.163 1.00 90.62 139 GLU A CA 1
ATOM 1066 C C . GLU A 1 139 ? -5.683 -11.048 1.185 1.00 90.62 139 GLU A C 1
ATOM 1068 O O . GLU A 1 139 ? -6.440 -10.983 2.153 1.00 90.62 139 GLU A O 1
ATOM 1073 N N . GLY A 1 140 ? -4.801 -10.083 0.917 1.00 92.81 140 GLY A N 1
ATOM 1074 C CA . GLY A 1 140 ? -4.536 -8.946 1.787 1.00 92.81 140 GLY A CA 1
ATOM 1075 C C . GLY A 1 140 ? -3.493 -9.253 2.853 1.00 92.81 140 GLY A C 1
ATOM 1076 O O . GLY A 1 140 ? -2.850 -10.298 2.861 1.00 92.81 140 GLY A O 1
ATOM 1077 N N . PHE A 1 141 ? -3.308 -8.300 3.763 1.00 92.88 141 PHE A N 1
ATOM 1078 C CA . PHE A 1 141 ? -2.437 -8.481 4.918 1.00 92.88 141 PHE A CA 1
ATOM 1079 C C . PHE A 1 141 ? -3.166 -9.265 6.004 1.00 92.88 141 PHE A C 1
ATOM 1081 O O . PHE A 1 141 ? -4.195 -8.819 6.512 1.00 92.88 141 PHE A O 1
ATOM 1088 N N . ASP A 1 142 ? -2.606 -10.404 6.393 1.00 87.69 142 ASP A N 1
ATOM 1089 C CA . ASP A 1 142 ? -3.182 -11.278 7.405 1.00 87.69 142 ASP A CA 1
ATOM 1090 C C . ASP A 1 142 ? -2.134 -11.731 8.443 1.00 87.69 142 ASP A C 1
ATOM 1092 O O . ASP A 1 142 ? -0.997 -11.249 8.495 1.00 87.69 142 ASP A O 1
ATOM 1096 N N . ARG A 1 143 ? -2.516 -12.663 9.325 1.00 80.12 143 ARG A N 1
ATOM 1097 C CA . ARG A 1 143 ? -1.605 -13.178 10.356 1.00 80.12 143 ARG A CA 1
ATOM 1098 C C . ARG A 1 143 ? -0.527 -14.106 9.787 1.00 80.12 143 ARG A C 1
ATOM 1100 O O . ARG A 1 143 ? 0.500 -14.267 10.453 1.00 80.12 143 ARG A O 1
ATOM 1107 N N . ALA A 1 144 ? -0.733 -14.710 8.616 1.00 79.62 144 ALA A N 1
ATOM 1108 C CA . ALA A 1 144 ? 0.295 -15.493 7.935 1.00 79.62 144 ALA A CA 1
ATOM 1109 C C . ALA A 1 144 ? 1.422 -14.593 7.401 1.00 79.62 144 ALA A C 1
ATOM 1111 O O . ALA A 1 144 ? 2.584 -14.994 7.425 1.00 79.62 144 ALA A O 1
ATOM 1112 N N . CYS A 1 145 ? 1.104 -13.344 7.051 1.00 78.31 145 CYS A N 1
ATOM 1113 C CA . CYS A 1 145 ? 2.072 -12.318 6.650 1.00 78.31 145 CYS A CA 1
ATOM 1114 C C . CYS A 1 145 ? 2.805 -11.651 7.833 1.00 78.31 145 CYS A C 1
ATOM 1116 O O . CYS A 1 145 ? 3.718 -10.847 7.635 1.00 78.31 145 CYS A O 1
ATOM 1118 N N . ALA A 1 146 ? 2.403 -11.942 9.075 1.00 81.81 146 ALA A N 1
ATOM 1119 C CA . ALA A 1 146 ? 2.913 -11.251 10.251 1.00 81.81 146 ALA A CA 1
ATOM 1120 C C . ALA A 1 146 ? 4.308 -11.742 10.666 1.00 81.81 146 ALA A C 1
ATOM 1122 O O . ALA A 1 146 ? 4.512 -12.924 10.957 1.00 81.81 146 ALA A O 1
ATOM 1123 N N . ALA A 1 147 ? 5.238 -10.803 10.814 1.00 79.69 147 ALA A N 1
ATOM 1124 C CA . ALA A 1 147 ? 6.535 -11.049 11.430 1.00 79.69 147 ALA A CA 1
ATOM 1125 C C . ALA A 1 147 ? 6.469 -10.781 12.942 1.00 79.69 147 ALA A C 1
ATOM 1127 O O . ALA A 1 147 ? 5.578 -10.081 13.422 1.00 79.69 147 ALA A O 1
ATOM 1128 N N . THR A 1 148 ? 7.418 -11.327 13.700 1.00 82.69 148 THR A N 1
ATOM 1129 C CA . THR A 1 148 ? 7.650 -10.914 15.091 1.00 82.69 148 THR A CA 1
ATOM 1130 C C . THR A 1 148 ? 8.779 -9.891 15.104 1.00 82.69 148 THR A C 1
ATOM 1132 O O . THR A 1 148 ? 9.854 -10.167 14.573 1.00 82.69 148 THR A O 1
ATOM 1135 N N . CYS A 1 149 ? 8.557 -8.727 15.710 1.00 81.75 149 CYS A N 1
ATOM 1136 C CA . CYS A 1 149 ? 9.597 -7.718 15.910 1.00 81.75 149 CYS A CA 1
ATOM 1137 C C . CYS A 1 149 ? 9.477 -7.063 17.300 1.00 81.75 149 CYS A C 1
ATOM 1139 O O . CYS A 1 149 ? 8.743 -7.545 18.163 1.00 81.75 149 CYS A O 1
ATOM 1141 N N . ALA A 1 150 ? 10.201 -5.961 17.525 1.00 86.75 150 ALA A N 1
ATOM 1142 C CA . ALA A 1 150 ? 10.214 -5.207 18.780 1.00 86.75 150 ALA A CA 1
ATOM 1143 C C . ALA A 1 150 ? 8.820 -4.793 19.305 1.00 86.75 150 ALA A C 1
ATOM 1145 O O . ALA A 1 150 ? 8.665 -4.602 20.507 1.00 86.75 150 ALA A O 1
ATOM 1146 N N . TYR A 1 151 ? 7.808 -4.684 18.436 1.00 91.19 151 TYR A N 1
ATOM 1147 C CA . TYR A 1 151 ? 6.453 -4.235 18.793 1.00 91.19 151 TYR A CA 1
ATOM 1148 C C . TYR A 1 151 ? 5.405 -5.360 18.779 1.00 91.19 151 TYR A C 1
ATOM 1150 O O . TYR A 1 151 ? 4.211 -5.100 18.653 1.00 91.19 151 TYR A O 1
ATOM 1158 N N . GLY A 1 152 ? 5.835 -6.621 18.875 1.00 92.06 152 GLY A N 1
ATOM 1159 C CA . GLY A 1 152 ? 4.951 -7.788 18.921 1.00 92.06 152 GLY A CA 1
ATOM 1160 C C . GLY A 1 152 ? 4.900 -8.564 17.606 1.00 92.06 152 GLY A C 1
ATOM 1161 O O . GLY A 1 152 ? 5.882 -8.612 16.870 1.00 92.06 152 GLY A O 1
ATOM 1162 N N . LYS A 1 153 ? 3.771 -9.232 17.338 1.00 91.75 153 LYS A N 1
ATOM 1163 C CA . LYS A 1 153 ? 3.540 -9.986 16.097 1.00 91.75 153 LYS A CA 1
ATOM 1164 C C . LYS A 1 153 ? 2.502 -9.266 15.241 1.00 91.75 153 LYS A C 1
ATOM 1166 O O . LYS A 1 153 ? 1.352 -9.156 15.661 1.00 91.75 153 LYS A O 1
ATOM 1171 N N . GLY A 1 154 ? 2.887 -8.834 14.042 1.00 92.56 154 GLY A N 1
ATOM 1172 C CA . GLY A 1 154 ? 2.003 -8.095 13.139 1.00 92.56 154 GLY A CA 1
ATOM 1173 C C . GLY A 1 154 ? 2.569 -7.899 11.732 1.00 92.56 154 GLY A C 1
ATOM 1174 O O . GLY A 1 154 ? 3.687 -8.315 11.428 1.00 92.56 154 GLY A O 1
ATOM 1175 N N . CYS A 1 155 ? 1.770 -7.274 10.867 1.00 92.81 155 CYS A N 1
ATOM 1176 C CA . CYS A 1 155 ? 2.245 -6.749 9.589 1.00 92.81 155 CYS A CA 1
ATOM 1177 C C . CYS A 1 155 ? 2.884 -5.378 9.825 1.00 92.81 155 CYS A C 1
ATOM 1179 O O . CYS A 1 155 ? 2.281 -4.521 10.472 1.00 92.81 155 CYS A O 1
ATOM 1181 N N . TYR A 1 156 ? 4.095 -5.180 9.310 1.00 93.19 156 TYR A N 1
ATOM 1182 C CA . TYR A 1 156 ? 4.860 -3.951 9.513 1.00 93.19 156 TYR A CA 1
ATOM 1183 C C . TYR A 1 156 ? 4.904 -3.113 8.249 1.00 93.19 156 TYR A C 1
ATOM 1185 O O . TYR A 1 156 ? 5.072 -3.636 7.149 1.00 93.19 156 TYR A O 1
ATOM 1193 N N . PHE A 1 157 ? 4.799 -1.807 8.438 1.00 9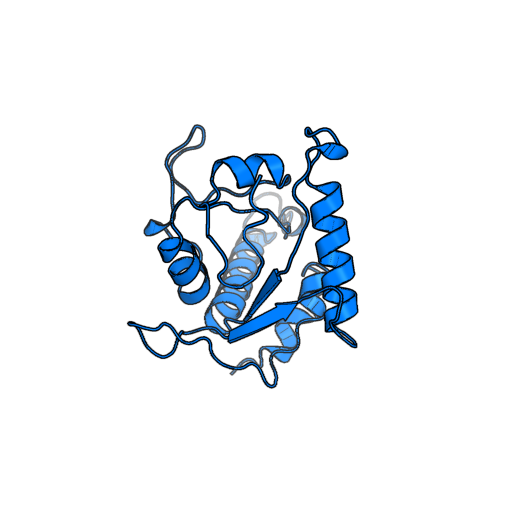5.25 157 PHE A N 1
ATOM 1194 C CA . PHE A 1 157 ? 4.817 -0.812 7.381 1.00 95.25 157 PHE A CA 1
ATOM 1195 C C . PHE A 1 157 ? 5.805 0.292 7.757 1.00 95.25 157 PHE A C 1
ATOM 1197 O O . PHE A 1 157 ? 6.026 0.552 8.941 1.00 95.25 157 PHE A O 1
ATOM 1204 N N . ALA A 1 158 ? 6.409 0.935 6.763 1.00 94.69 158 ALA A N 1
ATOM 1205 C CA . ALA A 1 158 ? 7.410 1.972 6.962 1.00 94.69 158 ALA A CA 1
ATOM 1206 C C . ALA A 1 158 ? 7.081 3.221 6.144 1.00 94.69 158 ALA A C 1
ATOM 1208 O O . ALA A 1 158 ? 6.720 3.129 4.976 1.00 94.69 158 ALA A O 1
ATOM 1209 N N . ALA A 1 159 ? 7.275 4.404 6.726 1.00 93.56 159 ALA A N 1
ATOM 1210 C CA . ALA A 1 159 ? 7.151 5.661 5.984 1.00 93.56 159 ALA A CA 1
ATOM 1211 C C . ALA A 1 159 ? 8.257 5.828 4.920 1.00 93.56 159 ALA A C 1
ATOM 1213 O O . ALA A 1 159 ? 8.057 6.490 3.903 1.00 93.56 159 ALA A O 1
ATOM 1214 N N . ASN A 1 160 ? 9.412 5.189 5.131 1.00 93.62 160 ASN A N 1
ATOM 1215 C CA . ASN A 1 160 ? 10.569 5.267 4.244 1.00 93.62 160 ASN A CA 1
ATOM 1216 C C . ASN A 1 160 ? 10.788 3.941 3.504 1.00 93.62 160 ASN A C 1
ATOM 1218 O O . ASN A 1 160 ? 10.727 2.867 4.112 1.00 93.62 160 ASN A O 1
ATOM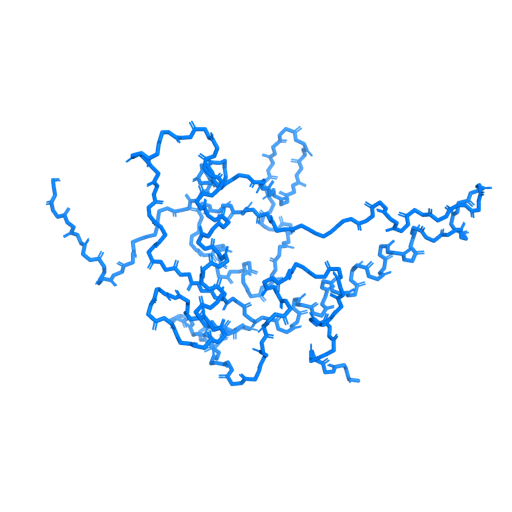 1222 N N . ALA A 1 161 ? 11.097 4.020 2.208 1.00 93.81 161 ALA A N 1
ATOM 1223 C CA . ALA A 1 161 ? 11.372 2.846 1.386 1.00 93.81 161 ALA A CA 1
ATOM 1224 C C . ALA A 1 161 ? 12.688 2.173 1.786 1.00 93.81 161 ALA A C 1
ATOM 1226 O O . ALA A 1 161 ? 12.777 0.954 1.739 1.00 93.81 161 ALA A O 1
ATOM 1227 N N . ASP A 1 162 ? 13.678 2.937 2.263 1.00 92.69 162 ASP A N 1
ATOM 1228 C CA . ASP A 1 162 ? 14.979 2.404 2.690 1.00 92.69 162 ASP A CA 1
ATOM 1229 C C . ASP A 1 162 ? 14.889 1.401 3.851 1.00 92.69 162 ASP A C 1
ATOM 1231 O O . ASP A 1 162 ? 15.720 0.497 3.967 1.00 92.69 162 ASP A O 1
ATOM 1235 N N . PHE A 1 163 ? 13.882 1.550 4.710 1.00 92.56 163 PHE A N 1
ATOM 1236 C CA . PHE A 1 163 ? 13.608 0.628 5.799 1.00 92.56 163 PHE A CA 1
ATOM 1237 C C . PHE A 1 163 ? 12.849 -0.605 5.309 1.00 92.56 163 PHE A C 1
ATOM 1239 O O . PHE A 1 163 ? 13.204 -1.722 5.676 1.00 92.56 163 PHE A O 1
ATOM 1246 N N . ALA A 1 164 ? 11.841 -0.422 4.451 1.00 93.62 164 ALA A N 1
ATOM 1247 C CA . ALA A 1 164 ? 11.096 -1.532 3.858 1.00 93.62 164 ALA A CA 1
ATOM 1248 C C . ALA A 1 164 ? 11.977 -2.409 2.947 1.00 93.62 164 ALA A C 1
ATOM 1250 O O . ALA A 1 164 ? 11.835 -3.629 2.958 1.00 93.62 164 ALA A O 1
ATOM 1251 N N . ASP A 1 165 ? 12.930 -1.810 2.228 1.00 92.81 165 ASP A N 1
ATOM 1252 C CA . ASP A 1 165 ? 13.890 -2.477 1.336 1.00 92.81 165 ASP A CA 1
ATOM 1253 C C . ASP A 1 165 ? 14.719 -3.555 2.052 1.00 92.81 165 ASP A C 1
ATOM 1255 O O . ASP A 1 165 ? 14.981 -4.615 1.497 1.00 92.81 165 ASP A O 1
ATOM 1259 N N . GLN A 1 166 ? 15.028 -3.364 3.340 1.00 91.25 166 GLN A N 1
ATOM 1260 C CA . GLN A 1 166 ? 15.735 -4.364 4.163 1.00 91.25 166 GLN A CA 1
ATOM 1261 C C . GLN A 1 166 ? 14.960 -5.684 4.316 1.00 91.25 166 GLN A C 1
ATOM 1263 O O . GLN A 1 166 ? 15.519 -6.712 4.710 1.00 91.25 166 GLN A O 1
ATOM 1268 N N . TYR A 1 167 ? 13.660 -5.649 4.032 1.00 91.44 167 TYR A N 1
ATOM 1269 C CA . TYR A 1 167 ? 12.764 -6.792 4.076 1.00 91.44 167 TYR A CA 1
ATOM 1270 C C . TYR A 1 167 ? 12.273 -7.194 2.690 1.00 91.44 167 TYR A C 1
ATOM 1272 O O . TYR A 1 167 ? 11.529 -8.162 2.611 1.00 91.44 167 TYR A O 1
ATOM 1280 N N . ALA A 1 168 ? 12.662 -6.499 1.620 1.00 91.31 168 ALA A N 1
ATOM 1281 C CA . ALA A 1 168 ? 12.251 -6.835 0.265 1.00 91.31 168 ALA A CA 1
ATOM 1282 C C . ALA A 1 168 ? 13.005 -8.068 -0.258 1.00 91.31 168 ALA A C 1
ATOM 1284 O O . ALA A 1 168 ? 14.190 -8.270 0.007 1.00 91.31 168 ALA A O 1
ATOM 1285 N N . CYS A 1 169 ? 12.309 -8.917 -1.009 1.00 87.19 169 CYS A N 1
ATOM 1286 C CA . CYS A 1 169 ? 12.921 -10.006 -1.751 1.00 87.19 169 CYS A CA 1
ATOM 1287 C C . CYS A 1 169 ? 13.646 -9.464 -2.981 1.00 87.19 169 CYS A C 1
ATOM 1289 O O . CYS A 1 169 ? 13.111 -8.625 -3.707 1.00 87.19 169 CYS A O 1
ATOM 1291 N N . ALA A 1 170 ? 14.818 -10.025 -3.272 1.00 82.00 170 ALA A N 1
ATOM 1292 C CA . ALA A 1 170 ? 15.421 -9.881 -4.585 1.00 82.00 170 ALA A CA 1
ATOM 1293 C C . ALA A 1 170 ? 14.582 -10.685 -5.590 1.00 82.00 170 ALA A C 1
ATOM 1295 O O . ALA A 1 170 ? 14.486 -11.909 -5.489 1.00 82.00 170 ALA A O 1
ATOM 1296 N N . VAL A 1 171 ? 13.946 -9.993 -6.533 1.00 74.94 171 VAL A N 1
ATOM 1297 C CA . VAL A 1 171 ? 13.246 -10.616 -7.660 1.00 74.94 171 VAL A CA 1
ATOM 1298 C C . VAL A 1 171 ? 13.959 -10.193 -8.925 1.00 74.94 171 VAL A C 1
ATOM 1300 O O . VAL A 1 171 ? 14.050 -9.004 -9.223 1.00 74.94 171 VAL A O 1
ATOM 1303 N N . HIS A 1 172 ? 14.451 -11.170 -9.675 1.00 68.19 172 HIS A N 1
ATOM 1304 C CA . HIS A 1 172 ? 14.968 -10.910 -11.004 1.00 68.19 172 HIS A CA 1
ATOM 1305 C C . HIS A 1 172 ? 13.788 -10.776 -11.966 1.00 68.19 172 HIS A C 1
ATOM 1307 O O . HIS A 1 172 ? 12.990 -11.703 -12.107 1.00 68.19 172 HIS A O 1
ATOM 1313 N N . VAL A 1 173 ? 13.660 -9.617 -12.611 1.00 60.00 173 VAL A N 1
ATOM 1314 C CA . VAL A 1 173 ? 12.685 -9.408 -13.686 1.00 60.00 173 VAL A CA 1
ATOM 1315 C C . VAL A 1 173 ? 13.331 -9.866 -15.000 1.00 60.00 173 VAL A C 1
ATOM 1317 O O . VAL A 1 173 ? 14.314 -9.254 -15.417 1.00 60.00 173 VAL A O 1
ATOM 1320 N N . PRO A 1 174 ? 12.842 -10.934 -15.659 1.00 52.34 174 PRO A N 1
ATOM 1321 C CA . PRO A 1 174 ? 13.418 -11.386 -16.922 1.00 52.34 174 PRO A CA 1
ATOM 1322 C C . PRO A 1 174 ? 13.208 -10.336 -18.021 1.00 52.34 174 PRO A C 1
ATOM 1324 O O . PRO A 1 174 ? 12.092 -9.847 -18.201 1.00 52.34 174 PRO A O 1
ATOM 1327 N N . GLY A 1 175 ? 14.258 -10.021 -18.784 1.00 58.06 175 GLY A N 1
ATOM 1328 C CA . GLY A 1 175 ? 14.180 -9.126 -19.949 1.00 58.06 175 GLY A CA 1
ATOM 1329 C C . GLY A 1 175 ? 14.483 -7.647 -19.682 1.00 58.06 175 GLY A C 1
ATOM 1330 O O . GLY A 1 175 ? 14.510 -6.866 -20.630 1.00 58.06 175 GLY A O 1
ATOM 1331 N N . GLU A 1 176 ? 14.772 -7.262 -18.439 1.00 54.34 176 GLU A N 1
ATOM 1332 C CA . GLU A 1 176 ? 15.399 -5.977 -18.100 1.00 54.34 176 GLU A CA 1
ATOM 1333 C C . GLU A 1 176 ? 16.868 -6.262 -17.746 1.00 54.34 176 GLU A C 1
ATOM 1335 O O . GLU A 1 176 ? 17.207 -6.443 -16.587 1.00 54.34 176 GLU A O 1
ATOM 1340 N N . GLY A 1 177 ? 17.673 -6.432 -18.805 1.00 42.62 177 GLY A N 1
ATOM 1341 C CA . GLY A 1 177 ? 19.114 -6.721 -18.877 1.00 42.62 177 GLY A CA 1
ATOM 1342 C C . GLY A 1 177 ? 19.897 -7.005 -17.592 1.00 42.62 177 GLY A C 1
ATOM 1343 O O . GLY A 1 177 ? 20.077 -6.118 -16.759 1.00 42.62 177 GLY A O 1
ATOM 1344 N N . ASP A 1 178 ? 20.530 -8.181 -17.554 1.00 42.66 178 ASP A N 1
ATOM 1345 C CA . ASP A 1 178 ? 21.866 -8.295 -16.972 1.00 42.66 178 ASP A CA 1
ATOM 1346 C C . ASP A 1 178 ? 22.748 -7.249 -17.660 1.00 42.66 178 ASP A C 1
ATOM 1348 O O . ASP A 1 178 ? 23.105 -7.370 -18.834 1.00 42.66 178 ASP A O 1
ATOM 1352 N N . VAL A 1 179 ? 23.038 -6.160 -16.956 1.00 45.09 179 VAL A N 1
ATOM 1353 C CA . VAL A 1 179 ? 24.211 -5.365 -17.287 1.00 45.09 179 VAL A CA 1
ATOM 1354 C C . VAL A 1 179 ? 25.352 -6.118 -16.627 1.00 45.09 179 VAL A C 1
ATOM 1356 O O . VAL A 1 179 ? 25.603 -5.932 -15.439 1.00 45.09 179 VAL A O 1
ATOM 1359 N N . ASP A 1 180 ? 25.958 -7.033 -17.383 1.00 40.03 180 ASP A N 1
ATOM 1360 C CA . ASP A 1 180 ? 27.230 -7.649 -17.021 1.00 40.03 180 ASP A CA 1
ATOM 1361 C C . ASP A 1 180 ? 28.191 -6.545 -16.553 1.00 40.03 180 ASP A C 1
ATOM 1363 O O . ASP A 1 180 ? 28.529 -5.625 -17.309 1.00 40.03 180 ASP A O 1
ATOM 1367 N N . GLY A 1 181 ? 28.591 -6.633 -15.287 1.00 37.53 181 GLY A N 1
ATOM 1368 C CA . GLY A 1 181 ? 29.631 -5.832 -14.656 1.00 37.53 181 GLY A CA 1
ATOM 1369 C C . GLY A 1 181 ? 30.489 -6.727 -13.786 1.00 37.53 181 GLY A C 1
ATOM 1370 O O . GLY A 1 181 ? 29.905 -7.404 -12.910 1.00 37.53 181 GLY A O 1
#

InterPro domains:
  IPR012317 Poly(ADP-ribose) polymerase, catalytic domain [PF00644] (69-170)
  IPR052056 Mono-ADP-ribosyltransferase ARTD/PARP [PTHR14453] (81-168)

Secondary structure (DSSP, 8-state):
---GGGGGGSTTS-HHHHT---TTPPEEEETTTEEEEEEEEEE-TT--THHHHHHHHHHHHHHHS-TTS-GGGSPP---EEEEE-HHHHHHHHHHHHHHHHHSSGGGSTT----GGG------B---S-HHHHHHHHHH-S-STTPEEETTEEE---BSSHHHHHTT------TTS-----

Organism: NCBI:txid1333877

pLDDT: mean 81.99, std 14.87, range [29.14, 95.25]